Protein AF-A0A5E4PRZ9-F1 (afdb_monomer)

Structure (mmCIF, N/CA/C/O backbone):
data_AF-A0A5E4PRZ9-F1
#
_entry.id   AF-A0A5E4PRZ9-F1
#
loop_
_atom_site.group_PDB
_atom_site.id
_atom_site.type_symbol
_atom_site.label_atom_id
_atom_site.label_alt_id
_atom_site.label_comp_id
_atom_site.label_asym_id
_atom_site.label_entity_id
_atom_site.label_seq_id
_atom_site.pdbx_PDB_ins_code
_atom_site.Cartn_x
_atom_site.Cartn_y
_atom_site.Cartn_z
_atom_site.occupancy
_atom_site.B_iso_or_equiv
_atom_site.auth_seq_id
_atom_site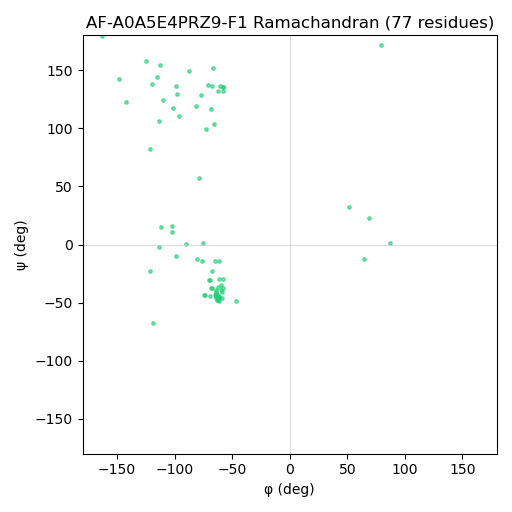.auth_comp_id
_atom_site.auth_asym_id
_atom_site.auth_atom_id
_atom_site.pdbx_PDB_model_num
ATOM 1 N N . MET A 1 1 ? 1.004 -9.407 -5.819 1.00 85.25 1 MET A N 1
ATOM 2 C CA . MET A 1 1 ? 1.504 -8.157 -5.197 1.00 85.25 1 MET A CA 1
ATOM 3 C C . MET A 1 1 ? 0.376 -7.138 -5.196 1.00 85.25 1 MET A C 1
ATOM 5 O O . MET A 1 1 ? -0.176 -6.904 -6.269 1.00 85.25 1 MET A O 1
ATOM 9 N N . PRO A 1 2 ? 0.017 -6.548 -4.044 1.00 89.62 2 PRO A N 1
ATOM 10 C CA . PRO A 1 2 ? -0.997 -5.501 -3.985 1.00 89.62 2 PRO A CA 1
ATOM 11 C C . PRO A 1 2 ? -0.592 -4.280 -4.815 1.00 89.62 2 PRO A C 1
ATOM 13 O O . PRO A 1 2 ? 0.540 -3.806 -4.726 1.00 89.62 2 PRO A O 1
ATOM 16 N N . VAL A 1 3 ? -1.528 -3.719 -5.586 1.00 90.00 3 VAL A N 1
ATOM 17 C CA . VAL A 1 3 ? -1.268 -2.503 -6.382 1.00 90.00 3 VAL A CA 1
ATOM 18 C C . VAL A 1 3 ? -0.816 -1.345 -5.485 1.00 90.00 3 VAL A C 1
ATOM 20 O O . VAL A 1 3 ? 0.097 -0.609 -5.850 1.00 90.00 3 VAL A O 1
ATOM 23 N N . ALA A 1 4 ? -1.392 -1.231 -4.285 1.00 87.38 4 ALA A N 1
ATOM 24 C CA . ALA A 1 4 ? -1.024 -0.223 -3.292 1.00 87.38 4 ALA A CA 1
ATOM 25 C C . ALA A 1 4 ? 0.461 -0.270 -2.876 1.00 87.38 4 ALA A C 1
ATOM 27 O O . ALA A 1 4 ? 1.028 0.772 -2.564 1.00 87.38 4 ALA A O 1
ATOM 28 N N . GLU A 1 5 ? 1.095 -1.444 -2.920 1.00 88.12 5 GLU A N 1
ATOM 29 C CA . GLU A 1 5 ? 2.509 -1.652 -2.560 1.00 88.12 5 GLU A CA 1
ATOM 30 C C . GLU A 1 5 ? 3.432 -1.694 -3.786 1.00 88.12 5 GLU A C 1
ATOM 32 O O . GLU A 1 5 ? 4.649 -1.659 -3.657 1.00 88.12 5 GLU A O 1
ATOM 37 N N . SER A 1 6 ? 2.869 -1.748 -4.995 1.00 90.00 6 SER A N 1
ATOM 38 C CA . SER A 1 6 ? 3.646 -1.866 -6.235 1.00 90.00 6 SER A CA 1
ATOM 39 C C . SER A 1 6 ? 4.325 -0.564 -6.680 1.00 90.00 6 SER A C 1
ATOM 41 O O . SER A 1 6 ? 5.203 -0.580 -7.548 1.00 90.00 6 SER A O 1
ATOM 43 N N . PHE A 1 7 ? 3.932 0.579 -6.111 1.00 88.50 7 PHE A N 1
ATOM 44 C CA . PHE A 1 7 ? 4.540 1.867 -6.432 1.00 88.50 7 PHE A CA 1
ATOM 45 C C . PHE A 1 7 ? 6.021 1.865 -6.045 1.00 88.50 7 PHE A C 1
ATOM 47 O O . PHE A 1 7 ? 6.374 1.485 -4.938 1.00 88.50 7 PHE A O 1
ATOM 54 N N . LYS A 1 8 ? 6.887 2.310 -6.963 1.00 91.06 8 LYS A N 1
ATOM 55 C CA . LYS A 1 8 ? 8.362 2.318 -6.844 1.00 91.06 8 LYS A CA 1
ATOM 56 C C . LYS A 1 8 ? 9.045 0.951 -6.755 1.00 91.06 8 LYS A C 1
ATOM 58 O O . LYS A 1 8 ? 10.241 0.907 -7.027 1.00 91.06 8 LYS A O 1
ATOM 63 N N . PHE A 1 9 ? 8.318 -0.146 -6.537 1.00 93.25 9 PHE A N 1
ATOM 64 C CA . PHE A 1 9 ? 8.876 -1.502 -6.472 1.00 93.25 9 PHE A CA 1
ATOM 65 C C . PHE A 1 9 ? 9.847 -1.812 -7.622 1.00 93.25 9 PHE A C 1
ATOM 67 O O . PHE A 1 9 ? 10.968 -2.261 -7.397 1.00 93.25 9 PHE A O 1
ATOM 74 N N . ALA A 1 10 ? 9.451 -1.519 -8.866 1.00 92.06 10 ALA A N 1
ATOM 75 C CA . ALA A 1 10 ? 10.290 -1.797 -10.031 1.00 92.06 10 ALA A CA 1
ATOM 76 C C . ALA A 1 10 ? 11.617 -1.013 -10.020 1.00 92.06 10 ALA A C 1
ATOM 78 O O . ALA A 1 10 ? 12.655 -1.537 -10.421 1.00 92.06 10 ALA A O 1
ATOM 79 N N . ILE A 1 11 ? 11.587 0.234 -9.542 1.00 93.00 11 ILE A N 1
ATOM 80 C CA . ILE A 1 11 ? 12.765 1.104 -9.441 1.00 93.00 11 ILE A CA 1
ATOM 81 C C . ILE A 1 11 ? 13.662 0.645 -8.293 1.00 93.00 11 ILE A C 1
ATOM 83 O O . ILE A 1 11 ? 14.877 0.570 -8.463 1.00 93.00 11 ILE A O 1
ATOM 87 N N . GLU A 1 12 ? 13.075 0.313 -7.145 1.00 94.94 12 GLU A N 1
ATOM 88 C CA . GLU A 1 12 ? 13.799 -0.159 -5.964 1.00 94.94 12 GLU A CA 1
ATOM 89 C C . GLU A 1 12 ? 14.498 -1.488 -6.246 1.00 94.94 12 GLU A C 1
ATOM 91 O O . GLU A 1 12 ? 15.694 -1.616 -5.994 1.00 94.94 12 GLU A O 1
ATOM 96 N N . LEU A 1 13 ? 13.801 -2.445 -6.866 1.00 94.69 13 LEU A N 1
ATOM 97 C CA . LEU A 1 13 ? 14.386 -3.733 -7.231 1.00 94.69 13 LEU A CA 1
ATOM 98 C C . LEU A 1 13 ? 15.534 -3.567 -8.232 1.00 94.69 13 LEU A C 1
ATOM 100 O O . LEU A 1 13 ? 16.590 -4.180 -8.075 1.00 94.69 13 LEU A O 1
ATOM 104 N N . ARG A 1 14 ? 15.358 -2.708 -9.242 1.00 94.75 14 ARG A N 1
ATOM 105 C CA . ARG A 1 14 ? 16.410 -2.421 -10.223 1.00 94.75 14 ARG A CA 1
ATOM 106 C C . ARG A 1 14 ? 17.620 -1.759 -9.566 1.00 94.75 14 ARG A C 1
ATOM 108 O O . ARG A 1 14 ? 18.746 -2.148 -9.848 1.00 94.75 14 ARG A O 1
ATOM 115 N N . THR A 1 15 ? 17.394 -0.789 -8.683 1.00 95.50 15 THR A N 1
ATOM 116 C CA . THR A 1 15 ? 18.462 -0.082 -7.959 1.00 95.50 15 THR A CA 1
ATOM 117 C C . THR A 1 15 ? 19.236 -1.035 -7.049 1.00 95.50 15 THR A C 1
ATOM 119 O O . THR A 1 15 ? 20.459 -1.090 -7.126 1.00 95.50 15 THR A O 1
ATOM 122 N N . ASN A 1 16 ? 18.534 -1.849 -6.256 1.00 96.44 16 ASN A N 1
ATOM 123 C CA . ASN A 1 16 ? 19.144 -2.778 -5.298 1.00 96.44 16 ASN A CA 1
ATOM 124 C C . ASN A 1 16 ? 19.920 -3.919 -5.963 1.00 96.44 16 ASN A C 1
ATOM 126 O O . ASN A 1 16 ? 20.804 -4.509 -5.349 1.00 96.44 16 ASN A O 1
ATOM 130 N N . THR A 1 17 ? 19.595 -4.238 -7.214 1.00 96.06 17 THR A N 1
ATOM 131 C CA . THR A 1 17 ? 20.271 -5.287 -7.986 1.00 96.06 17 THR A CA 1
ATOM 132 C C . THR A 1 17 ? 21.266 -4.727 -8.998 1.00 96.06 17 THR A C 1
ATOM 134 O O . THR A 1 17 ? 21.723 -5.465 -9.867 1.00 96.06 17 THR A O 1
ATOM 137 N N . SER A 1 18 ? 21.589 -3.429 -8.935 1.00 93.94 18 SER A N 1
ATOM 138 C CA . SER A 1 18 ? 22.455 -2.753 -9.914 1.00 93.94 18 SER A CA 1
ATOM 139 C C . SER A 1 18 ? 22.013 -2.980 -11.369 1.00 93.94 18 SER A C 1
ATOM 141 O O . SER A 1 18 ? 22.829 -3.049 -12.285 1.00 93.94 18 SER A O 1
ATOM 143 N N . GLY A 1 19 ? 20.705 -3.120 -11.593 1.00 91.44 19 GLY A N 1
ATOM 144 C CA . GLY A 1 19 ? 20.109 -3.362 -12.903 1.00 91.44 19 GLY A CA 1
ATOM 145 C C . GLY A 1 19 ? 20.010 -4.825 -13.335 1.00 91.44 19 GLY A C 1
ATOM 146 O O . GLY A 1 19 ? 19.508 -5.065 -14.429 1.00 91.44 19 GLY A O 1
ATOM 147 N N . LEU A 1 20 ? 20.436 -5.790 -12.512 1.00 94.50 20 LEU A N 1
ATOM 148 C CA . LEU A 1 20 ? 20.370 -7.218 -12.854 1.00 94.50 20 LEU A CA 1
ATOM 149 C C . LEU A 1 20 ? 18.933 -7.757 -12.889 1.00 94.50 20 LEU A C 1
ATOM 151 O O . LEU A 1 20 ? 18.640 -8.661 -13.668 1.00 94.50 20 LEU A O 1
ATOM 155 N N . ALA A 1 21 ? 18.030 -7.204 -12.074 1.00 94.12 21 ALA A N 1
ATOM 156 C CA . ALA A 1 21 ? 16.611 -7.537 -12.119 1.00 94.12 21 ALA A CA 1
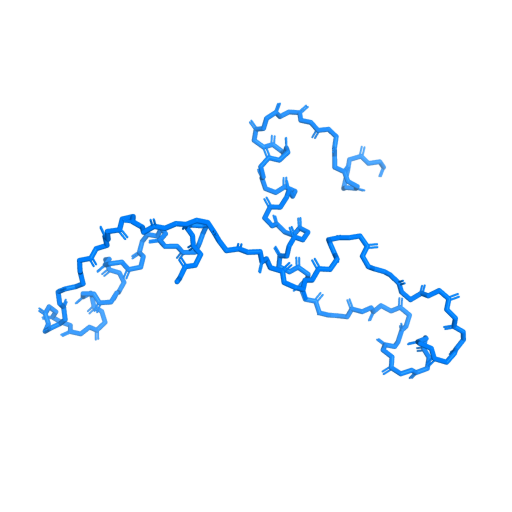ATOM 157 C C . ALA A 1 21 ? 15.817 -6.493 -12.922 1.00 94.12 21 ALA A C 1
ATOM 159 O O . ALA A 1 21 ? 15.879 -5.291 -12.652 1.00 94.12 21 ALA A O 1
ATOM 160 N N . ALA A 1 22 ? 15.016 -6.976 -13.875 1.00 91.75 22 ALA A N 1
ATOM 161 C CA . ALA A 1 22 ? 14.120 -6.173 -14.706 1.00 91.75 22 ALA A CA 1
ATOM 162 C C . ALA A 1 22 ? 12.662 -6.647 -14.533 1.00 91.75 22 ALA A C 1
ATOM 164 O O . ALA A 1 22 ? 12.170 -7.446 -15.329 1.00 91.75 22 ALA A O 1
ATOM 165 N N . PRO A 1 23 ? 11.963 -6.209 -13.471 1.00 92.81 23 PRO A N 1
ATOM 166 C CA . PRO A 1 23 ? 10.587 -6.629 -13.223 1.00 92.81 23 PRO A CA 1
ATOM 167 C C . PRO A 1 23 ? 9.619 -6.013 -14.244 1.00 92.81 23 PRO A C 1
ATOM 169 O O . PRO A 1 23 ? 9.669 -4.812 -14.513 1.00 92.81 23 PRO A O 1
ATOM 172 N N . GLN A 1 24 ? 8.683 -6.820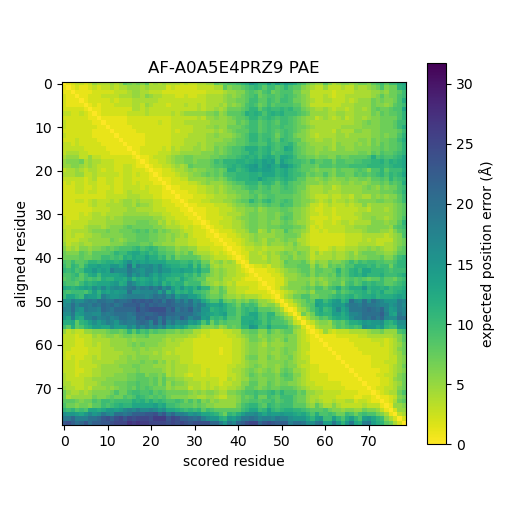 -14.747 1.00 92.31 24 GLN A N 1
ATOM 173 C CA . GLN A 1 24 ? 7.540 -6.362 -15.537 1.00 92.31 24 GLN A CA 1
ATOM 174 C C . GLN A 1 24 ? 6.258 -6.535 -14.721 1.00 92.31 24 GLN A C 1
ATOM 176 O O . GLN A 1 24 ? 5.950 -7.630 -14.256 1.00 92.31 24 GLN A O 1
ATOM 181 N N . LEU A 1 25 ? 5.508 -5.448 -14.542 1.00 92.31 25 LEU A N 1
ATOM 182 C CA . LEU A 1 25 ? 4.246 -5.465 -13.807 1.00 92.31 25 LEU A CA 1
ATOM 183 C C . LEU A 1 25 ? 3.083 -5.474 -14.795 1.00 92.31 25 LEU A C 1
ATOM 185 O O . LEU A 1 25 ? 2.914 -4.535 -15.570 1.00 92.31 25 LEU A O 1
ATOM 189 N N . MET A 1 26 ? 2.285 -6.538 -14.755 1.00 93.88 26 MET A N 1
ATOM 190 C CA . MET A 1 26 ? 1.080 -6.693 -15.564 1.00 93.88 26 MET A CA 1
ATOM 191 C C . MET A 1 26 ? -0.127 -6.854 -14.649 1.00 93.88 26 MET A C 1
ATOM 193 O O . MET A 1 26 ? -0.069 -7.560 -13.641 1.00 93.88 26 MET A O 1
ATOM 197 N N . PHE A 1 27 ? -1.224 -6.190 -15.002 1.00 95.19 27 PHE A N 1
ATOM 198 C CA . PHE A 1 27 ? -2.487 -6.392 -14.307 1.00 95.19 27 PHE A CA 1
ATOM 199 C C . PHE A 1 27 ? -3.010 -7.806 -14.584 1.00 95.19 27 PHE A C 1
ATOM 201 O O . PHE A 1 27 ? -2.975 -8.266 -15.724 1.00 95.19 27 PHE A O 1
ATOM 208 N N . SER A 1 28 ? -3.500 -8.477 -13.542 1.00 95.38 28 SER A N 1
ATOM 209 C CA . SER A 1 28 ? -4.102 -9.808 -13.646 1.00 95.38 28 SER A CA 1
ATOM 210 C C . SER A 1 28 ? -5.561 -9.772 -13.193 1.00 95.38 28 SER A C 1
ATOM 212 O O . SER A 1 28 ? -6.460 -9.920 -14.014 1.00 95.38 28 SER A O 1
ATOM 214 N N . HIS A 1 29 ? -5.800 -9.536 -11.901 1.00 94.75 29 HIS A N 1
ATOM 215 C CA . HIS A 1 29 ? -7.129 -9.503 -11.292 1.00 94.75 29 HIS A CA 1
ATOM 216 C C . HIS A 1 29 ? -7.080 -8.805 -9.924 1.00 94.75 29 HIS A C 1
ATOM 218 O O . HIS A 1 29 ? -6.019 -8.369 -9.469 1.00 94.75 29 HIS A O 1
ATOM 224 N N . TRP A 1 30 ? -8.241 -8.712 -9.274 1.00 94.75 30 TRP A N 1
ATOM 225 C CA . TRP A 1 30 ? -8.364 -8.351 -7.865 1.00 94.75 30 TRP A CA 1
ATOM 226 C C . TRP A 1 30 ? -8.529 -9.609 -7.021 1.00 94.75 30 TRP A C 1
ATOM 228 O O . TRP A 1 30 ? -9.313 -10.486 -7.372 1.00 94.75 30 TRP A O 1
ATOM 238 N N . GLU A 1 31 ? -7.819 -9.662 -5.902 1.00 93.69 31 GLU A N 1
ATOM 239 C CA . GLU A 1 31 ? -7.913 -10.728 -4.910 1.00 93.69 31 GLU A CA 1
ATOM 240 C C . GLU A 1 31 ? -8.458 -10.146 -3.602 1.00 93.69 31 GLU A C 1
ATOM 242 O O . GLU A 1 31 ? -8.168 -8.995 -3.255 1.0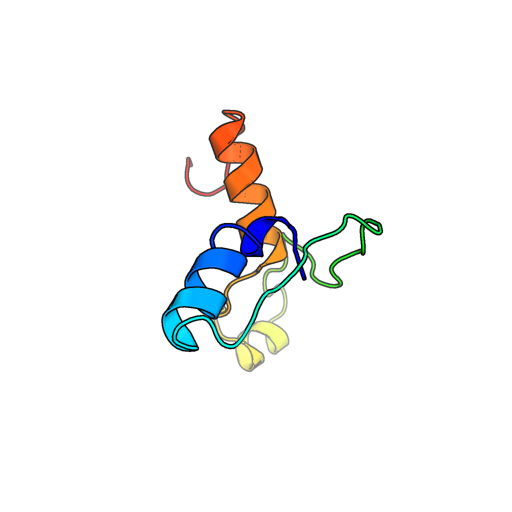0 93.69 31 GLU A O 1
ATOM 247 N N . VAL A 1 32 ? -9.276 -10.926 -2.895 1.00 92.19 32 VAL A N 1
ATOM 248 C CA . VAL A 1 32 ? -9.820 -10.527 -1.595 1.00 92.19 32 VAL A CA 1
ATOM 249 C C . VAL A 1 32 ? -8.734 -10.691 -0.539 1.00 92.19 32 VAL A C 1
ATOM 251 O O . VAL A 1 32 ? -8.125 -11.749 -0.421 1.00 92.19 32 VAL A O 1
ATOM 254 N N . ILE A 1 33 ? -8.507 -9.642 0.247 1.00 89.06 33 ILE A N 1
ATOM 255 C CA . ILE A 1 33 ? -7.646 -9.722 1.426 1.00 89.06 33 ILE A CA 1
ATOM 256 C C . ILE A 1 33 ? -8.483 -10.322 2.557 1.00 89.06 33 ILE A C 1
ATOM 258 O O . ILE A 1 33 ? -9.483 -9.720 2.948 1.00 89.06 33 ILE A O 1
ATOM 262 N N . ASP A 1 34 ? -8.066 -11.470 3.091 1.00 90.31 34 ASP A N 1
ATOM 263 C CA . ASP A 1 34 ? -8.736 -12.150 4.211 1.00 90.31 34 ASP A CA 1
ATOM 264 C C . ASP A 1 34 ? -8.394 -11.495 5.563 1.00 90.31 34 ASP A C 1
ATOM 266 O O . ASP A 1 34 ? -7.780 -12.081 6.451 1.00 90.31 34 ASP A O 1
ATOM 270 N N . ILE A 1 35 ? -8.685 -10.196 5.667 1.00 88.25 35 ILE A N 1
ATOM 271 C CA . ILE A 1 35 ? -8.495 -9.381 6.867 1.00 88.25 35 ILE A CA 1
ATOM 272 C C . ILE A 1 35 ? -9.677 -8.423 6.958 1.00 88.25 35 ILE A C 1
ATOM 274 O O . ILE A 1 35 ? -9.890 -7.612 6.054 1.00 88.25 35 ILE A O 1
ATOM 278 N N . ASP A 1 36 ? -10.407 -8.462 8.072 1.00 87.88 36 ASP A N 1
ATOM 279 C CA . ASP A 1 36 ? -11.439 -7.466 8.352 1.00 87.88 36 ASP A CA 1
ATOM 280 C C . ASP A 1 36 ? -10.781 -6.093 8.617 1.00 87.88 36 ASP A C 1
ATOM 282 O O . ASP A 1 36 ? -10.039 -5.949 9.595 1.00 87.88 36 ASP A O 1
ATOM 286 N N . PRO A 1 37 ? -11.029 -5.058 7.788 1.00 88.06 37 PRO A N 1
ATOM 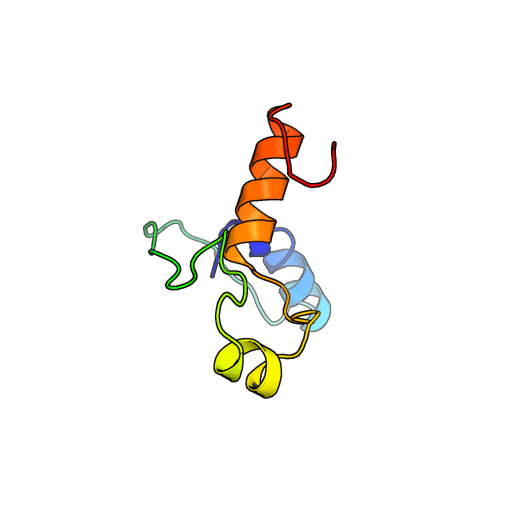287 C CA . PRO A 1 37 ? -10.461 -3.725 7.984 1.00 88.06 37 PRO A CA 1
ATOM 288 C C . PRO A 1 37 ? -10.949 -3.029 9.265 1.00 88.06 37 PRO A C 1
ATOM 290 O O . PRO A 1 37 ? -10.350 -2.039 9.673 1.00 88.06 37 PRO A O 1
ATOM 293 N N . PHE A 1 38 ? -12.011 -3.503 9.915 1.00 85.94 38 PHE A N 1
ATOM 294 C CA . PHE A 1 38 ? -12.537 -2.927 11.157 1.00 85.94 38 PHE A CA 1
ATOM 295 C C . PHE A 1 38 ? -12.350 -3.841 12.369 1.00 85.94 38 PHE A C 1
ATOM 297 O O . PHE A 1 38 ? -12.963 -3.604 13.415 1.00 85.94 38 PHE A O 1
ATOM 304 N N . TRP A 1 39 ? -11.496 -4.861 12.245 1.00 84.06 39 TRP A N 1
ATOM 305 C CA . TRP A 1 39 ? -11.222 -5.775 13.340 1.00 84.06 39 TRP A CA 1
ATOM 306 C C . TRP A 1 39 ? -10.703 -5.025 14.571 1.00 84.06 39 TRP A C 1
ATOM 308 O O . TRP A 1 39 ? -9.792 -4.197 14.491 1.00 84.06 39 TRP A O 1
ATOM 318 N N . ARG A 1 40 ? -11.300 -5.344 15.716 1.00 79.00 40 ARG A N 1
ATOM 319 C CA . ARG A 1 40 ? -10.908 -4.890 17.049 1.00 79.00 40 ARG A CA 1
ATOM 320 C C . ARG A 1 40 ? -11.246 -6.000 18.046 1.00 79.00 40 ARG A C 1
ATOM 322 O O . ARG A 1 40 ? -12.295 -6.628 17.858 1.00 79.00 40 ARG A O 1
ATOM 329 N N . PRO A 1 41 ? -10.420 -6.236 19.080 1.00 80.81 41 PRO A N 1
ATOM 330 C CA . PRO A 1 41 ? -10.764 -7.182 20.135 1.00 80.81 41 PRO A CA 1
ATOM 331 C C . PRO A 1 41 ? -12.085 -6.754 20.782 1.00 80.81 41 PRO A C 1
ATOM 333 O O . PRO A 1 41 ? -12.322 -5.564 21.006 1.00 80.81 41 PRO A O 1
ATOM 336 N N . ARG A 1 42 ? -12.986 -7.712 21.005 1.00 81.12 42 ARG A N 1
ATOM 337 C CA . ARG A 1 42 ? -14.297 -7.477 21.630 1.00 81.12 42 ARG A CA 1
ATOM 338 C C . ARG A 1 42 ? -14.494 -8.295 22.896 1.00 81.12 42 ARG A C 1
ATOM 340 O O . ARG A 1 42 ? -15.326 -7.910 23.712 1.00 81.12 42 ARG A O 1
ATOM 347 N N . THR A 1 43 ? -13.771 -9.400 23.055 1.00 84.88 43 THR A N 1
ATOM 348 C CA . THR A 1 43 ? -13.896 -10.281 24.222 1.00 84.88 43 THR A CA 1
ATOM 349 C C . THR A 1 43 ? -12.641 -10.264 25.088 1.00 84.88 43 THR A C 1
ATOM 351 O O . THR A 1 43 ? -11.543 -9.980 24.614 1.00 84.88 43 THR A O 1
ATOM 354 N N . GLU A 1 44 ? -12.810 -10.578 26.371 1.00 81.31 44 GLU A N 1
ATOM 355 C CA . GLU A 1 44 ? -11.738 -10.578 27.376 1.00 81.31 44 GLU A CA 1
ATOM 356 C C . GLU A 1 44 ? -10.594 -11.544 27.015 1.00 81.31 44 GLU A C 1
ATOM 358 O O . GLU A 1 44 ? -9.421 -11.231 27.213 1.00 81.31 44 GLU A O 1
ATOM 363 N N . GLU A 1 45 ? -10.926 -12.674 26.386 1.00 82.25 45 GLU A N 1
ATOM 364 C CA . GLU A 1 45 ? -9.964 -13.655 25.870 1.00 82.25 45 GLU A CA 1
ATOM 365 C C . GLU A 1 45 ? -9.107 -13.076 24.733 1.00 82.25 45 GLU A C 1
ATOM 367 O O . GLU A 1 45 ? -7.887 -13.239 24.717 1.00 82.25 45 GLU A O 1
ATOM 372 N N . GLU A 1 46 ? -9.728 -12.347 23.800 1.00 79.88 46 GLU A N 1
ATOM 373 C CA . GLU A 1 46 ? -9.036 -11.681 22.689 1.00 79.88 46 GLU A CA 1
ATOM 374 C C . GLU A 1 46 ? -8.133 -10.544 23.189 1.00 79.88 46 GLU A C 1
ATOM 376 O O . GLU A 1 46 ? -7.028 -10.358 22.678 1.00 79.88 46 GLU A O 1
ATOM 381 N N . TYR A 1 47 ? -8.573 -9.811 24.217 1.00 77.62 47 TYR A N 1
ATOM 382 C CA . TYR A 1 47 ? -7.759 -8.798 24.890 1.00 77.62 47 TYR A CA 1
ATOM 383 C C . TYR A 1 47 ? -6.542 -9.404 25.591 1.00 77.62 47 TYR A C 1
ATOM 385 O O . TYR A 1 47 ? -5.461 -8.822 25.540 1.00 77.62 47 TYR A O 1
ATOM 393 N N . LEU A 1 48 ? -6.683 -10.575 26.216 1.00 80.06 48 LEU A N 1
ATOM 394 C CA . LEU A 1 48 ? -5.555 -11.270 26.838 1.00 80.06 48 LEU A CA 1
ATOM 395 C C . LEU A 1 48 ? -4.559 -11.787 25.788 1.00 80.06 48 LEU A C 1
ATOM 397 O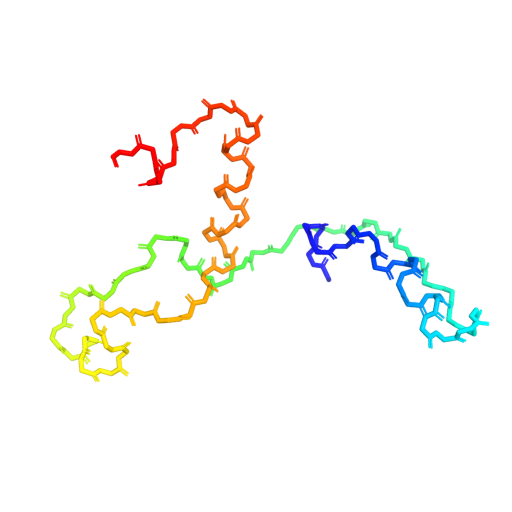 O . LEU A 1 48 ? -3.350 -11.730 26.004 1.00 80.06 48 LEU A O 1
ATOM 401 N N . HIS A 1 49 ? -5.060 -12.266 24.647 1.00 77.50 49 HIS A N 1
ATOM 402 C CA . HIS A 1 49 ? -4.238 -12.807 23.564 1.00 77.50 49 HIS A CA 1
ATOM 403 C C . HIS A 1 49 ? -3.490 -11.741 22.757 1.00 77.50 49 HIS A C 1
ATOM 405 O O . HIS A 1 49 ? -2.324 -11.944 22.414 1.00 77.50 49 HIS A O 1
ATOM 411 N N . TRP A 1 50 ? -4.151 -10.634 22.418 1.00 69.81 50 TRP A N 1
ATOM 412 C CA . TRP A 1 50 ? -3.613 -9.614 21.508 1.00 69.81 50 TRP A CA 1
ATOM 413 C C . TRP A 1 50 ? -3.332 -8.263 22.169 1.00 69.81 50 TRP A C 1
ATOM 415 O O . TRP A 1 50 ? -2.805 -7.368 21.508 1.00 69.81 50 TRP A O 1
ATOM 425 N N . GLY A 1 51 ? -3.634 -8.124 23.460 1.00 68.88 51 GLY A N 1
ATOM 426 C CA . GLY A 1 51 ? -3.482 -6.886 24.216 1.00 68.88 51 GLY A CA 1
ATOM 427 C C . GLY A 1 51 ? -4.608 -5.873 23.975 1.00 68.88 51 GLY A C 1
ATOM 428 O O . GLY A 1 51 ? -5.453 -6.015 23.094 1.00 68.88 51 GLY A O 1
ATOM 429 N N . GLU A 1 52 ? -4.602 -4.803 24.775 1.00 59.56 52 GLU A N 1
ATOM 430 C CA . GLU A 1 52 ? -5.536 -3.669 24.661 1.00 59.56 52 GLU A CA 1
ATOM 431 C C . GLU A 1 52 ? -5.274 -2.819 23.406 1.00 59.56 52 GLU A C 1
ATOM 433 O O . GLU A 1 52 ? -6.191 -2.265 22.797 1.00 59.56 52 GLU A O 1
ATOM 438 N N . LYS A 1 53 ? -4.007 -2.760 22.984 1.00 56.22 53 LYS A N 1
ATOM 439 C CA . LYS A 1 53 ? -3.569 -2.171 21.723 1.00 56.22 53 LYS A CA 1
ATOM 440 C C . LYS A 1 53 ? -3.021 -3.286 20.861 1.00 56.22 53 LYS A C 1
ATO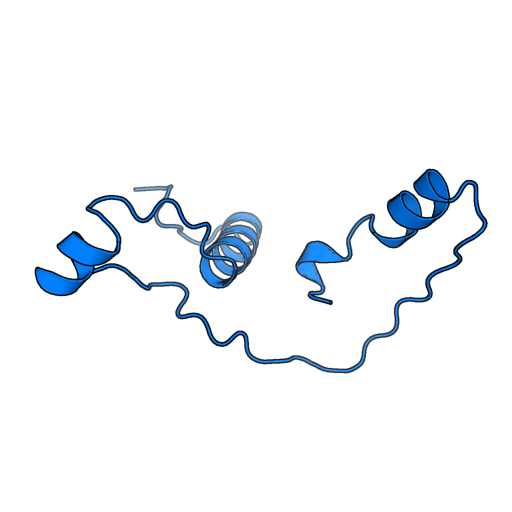M 442 O O . LYS A 1 53 ? -1.930 -3.792 21.098 1.00 56.22 53 LYS A O 1
ATOM 447 N N . TRP A 1 54 ? -3.787 -3.661 19.852 1.00 57.88 54 TRP A N 1
ATOM 448 C CA . TRP A 1 54 ? -3.254 -4.485 18.789 1.00 57.88 54 TRP A CA 1
ATOM 449 C C . TRP A 1 54 ? -2.197 -3.666 18.033 1.00 57.88 54 TRP A C 1
ATOM 451 O O . TRP A 1 54 ? -2.535 -2.769 17.265 1.00 57.88 54 TRP A O 1
ATOM 461 N N . ASP A 1 55 ? -0.918 -3.956 18.279 1.00 58.06 55 ASP A N 1
ATOM 462 C CA . ASP A 1 55 ? 0.230 -3.290 17.636 1.00 58.06 55 ASP A CA 1
ATOM 463 C C . ASP A 1 55 ? 0.454 -3.743 16.179 1.00 58.06 55 ASP A C 1
ATOM 465 O O . ASP A 1 55 ? 1.391 -3.309 15.503 1.00 58.06 55 ASP A O 1
ATOM 469 N N . GLY A 1 56 ? -0.401 -4.629 15.662 1.00 64.06 56 GLY A N 1
ATOM 470 C CA . GLY A 1 56 ? -0.386 -4.982 14.252 1.00 64.06 56 GLY A CA 1
ATOM 471 C C . GLY A 1 56 ? -0.802 -3.798 13.374 1.00 64.06 56 GLY A C 1
ATOM 472 O O . GLY A 1 56 ? -1.559 -2.914 13.765 1.00 64.06 56 GLY A O 1
ATOM 473 N N . VAL A 1 57 ? -0.314 -3.767 12.135 1.00 69.69 57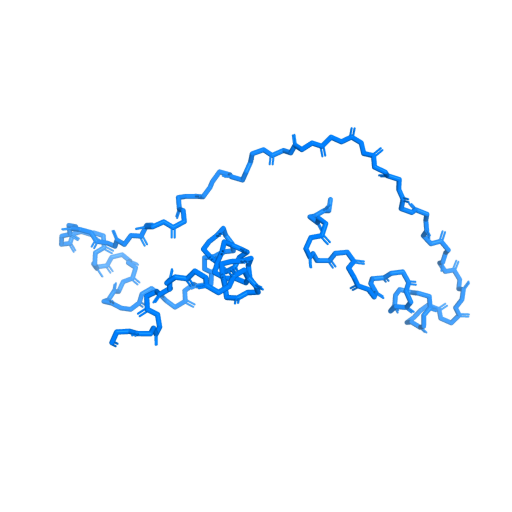 VAL A N 1
ATO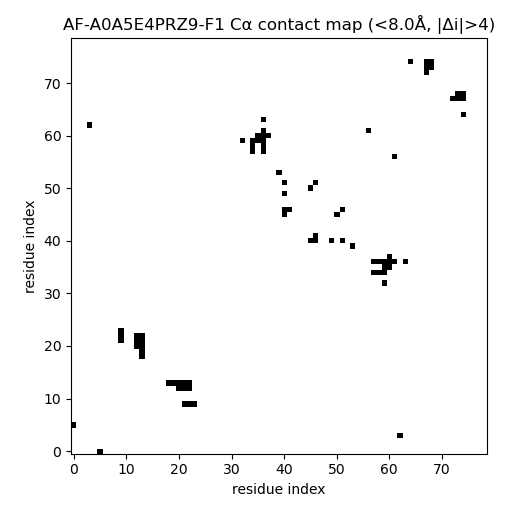M 474 C CA . VAL A 1 57 ? -0.808 -2.821 11.127 1.00 69.69 57 VAL A CA 1
ATOM 475 C C . VAL A 1 57 ? -1.847 -3.548 10.287 1.00 69.69 57 VAL A C 1
ATOM 477 O O . VAL A 1 57 ? -1.511 -4.452 9.520 1.00 69.69 57 VAL A O 1
ATOM 480 N N . ASN A 1 58 ? -3.121 -3.168 10.418 1.00 85.75 58 ASN A N 1
ATOM 481 C CA . ASN A 1 58 ? -4.200 -3.766 9.633 1.00 85.75 58 ASN A CA 1
ATOM 482 C C . ASN A 1 58 ? -4.059 -3.242 8.209 1.00 85.75 58 ASN A C 1
ATOM 484 O O . ASN A 1 58 ? -4.433 -2.109 7.908 1.00 85.75 58 ASN A O 1
ATOM 488 N N . ARG A 1 59 ? -3.464 -4.060 7.337 1.00 87.88 59 ARG A N 1
ATOM 489 C CA . ARG A 1 59 ? -3.173 -3.674 5.953 1.00 87.88 59 ARG A CA 1
ATOM 490 C C . ARG A 1 59 ? -4.446 -3.315 5.191 1.00 87.88 59 ARG A C 1
ATOM 492 O O . ARG A 1 59 ? -4.446 -2.326 4.461 1.00 87.88 59 ARG A O 1
ATOM 499 N N . ALA A 1 60 ? -5.539 -4.049 5.416 1.00 89.94 60 ALA A N 1
ATOM 500 C CA . ALA A 1 60 ? -6.831 -3.753 4.803 1.00 89.94 60 ALA A CA 1
ATOM 501 C C . ALA A 1 60 ? -7.353 -2.374 5.244 1.00 89.94 60 ALA A C 1
ATOM 503 O O . ALA A 1 60 ? -7.726 -1.553 4.400 1.00 89.94 60 ALA A O 1
ATOM 504 N N . LYS A 1 61 ? -7.284 -2.071 6.548 1.00 89.75 61 LYS A N 1
ATOM 505 C CA . LYS A 1 61 ? -7.634 -0.752 7.097 1.00 89.75 61 LYS A CA 1
ATOM 506 C C . LYS A 1 61 ? -6.749 0.359 6.541 1.00 89.75 61 LYS A C 1
ATOM 508 O O . LYS A 1 61 ? -7.260 1.387 6.111 1.00 89.75 61 LYS A O 1
ATOM 513 N N . ALA A 1 62 ? -5.437 0.140 6.487 1.00 89.12 62 ALA A N 1
ATOM 514 C CA . ALA A 1 62 ? -4.478 1.119 5.986 1.00 89.12 62 ALA A CA 1
ATOM 515 C C . ALA A 1 62 ? -4.733 1.475 4.513 1.00 89.12 62 ALA A C 1
ATOM 517 O O . ALA A 1 62 ? -4.752 2.657 4.160 1.00 89.12 62 ALA A O 1
ATOM 518 N N . TYR A 1 63 ? -4.983 0.480 3.654 1.00 90.56 63 TYR A N 1
ATOM 519 C CA . TYR A 1 63 ? -5.340 0.729 2.255 1.00 90.56 63 TYR A CA 1
ATOM 520 C C . TYR A 1 63 ? -6.670 1.474 2.129 1.00 90.56 63 TYR A C 1
ATOM 522 O O . TYR A 1 63 ? -6.774 2.419 1.344 1.00 90.56 63 TYR A O 1
ATOM 530 N N . MET A 1 64 ? -7.677 1.083 2.915 1.00 90.38 64 MET A N 1
ATOM 531 C CA . MET A 1 64 ? -8.978 1.746 2.920 1.00 90.38 64 MET A CA 1
ATOM 532 C C . MET A 1 64 ? -8.853 3.214 3.347 1.00 90.38 64 MET A C 1
ATOM 534 O O . MET A 1 64 ? -9.347 4.099 2.646 1.00 90.38 64 MET A O 1
ATOM 538 N N . ASP A 1 65 ? -8.158 3.490 4.449 1.00 90.88 65 ASP A N 1
ATOM 539 C CA . ASP A 1 65 ? -7.971 4.843 4.973 1.00 90.88 65 ASP A CA 1
ATOM 540 C C . ASP A 1 65 ? -7.177 5.718 3.996 1.00 90.88 65 ASP A C 1
ATOM 542 O O . ASP A 1 65 ? -7.562 6.858 3.746 1.00 90.88 65 ASP A O 1
ATOM 546 N N . ALA A 1 66 ? -6.125 5.186 3.362 1.00 89.19 66 ALA A N 1
ATOM 547 C CA . ALA A 1 66 ? -5.367 5.914 2.343 1.00 89.19 66 ALA A CA 1
ATOM 548 C C . ALA A 1 66 ? -6.253 6.349 1.160 1.00 89.19 66 ALA A C 1
ATOM 550 O O . ALA A 1 66 ? -6.151 7.480 0.670 1.00 89.19 66 ALA A O 1
ATOM 551 N N . VAL A 1 67 ? -7.163 5.477 0.710 1.00 89.75 67 VAL A N 1
ATOM 552 C CA . VAL A 1 67 ? -8.117 5.803 -0.358 1.00 89.75 67 VAL A CA 1
ATOM 553 C C . VAL A 1 67 ? -9.143 6.832 0.112 1.00 89.75 67 VAL A C 1
ATOM 555 O O . VAL A 1 67 ? -9.412 7.781 -0.627 1.00 89.75 67 VAL A O 1
ATOM 558 N N . ARG A 1 68 ? -9.692 6.674 1.322 1.00 92.00 68 ARG A N 1
ATOM 559 C CA . ARG A 1 68 ? -10.697 7.580 1.899 1.00 92.00 68 ARG A CA 1
ATOM 560 C C . ARG A 1 68 ? -10.145 8.988 2.088 1.00 92.00 68 ARG A C 1
ATOM 562 O O . ARG A 1 68 ? -10.756 9.926 1.583 1.00 92.00 68 ARG A O 1
ATOM 569 N N . THR A 1 69 ? -8.957 9.128 2.672 1.00 91.62 69 THR A N 1
ATOM 570 C CA . THR A 1 69 ? -8.282 10.423 2.852 1.00 91.62 69 THR A CA 1
ATOM 571 C C . THR A 1 69 ? -8.047 11.124 1.515 1.00 91.62 69 THR A C 1
ATOM 573 O O . THR A 1 69 ? -8.402 12.288 1.356 1.00 91.62 69 THR A O 1
ATOM 576 N N . ARG A 1 70 ? -7.549 10.409 0.495 1.00 88.25 70 ARG A N 1
ATOM 577 C CA . ARG A 1 70 ? -7.366 10.972 -0.857 1.00 88.25 70 ARG A CA 1
ATOM 578 C C . ARG A 1 70 ? -8.683 11.425 -1.498 1.00 88.25 70 ARG A C 1
ATOM 580 O O . ARG A 1 70 ? -8.684 12.317 -2.339 1.00 88.25 70 ARG A O 1
ATOM 587 N N . LYS A 1 71 ? -9.795 10.775 -1.154 1.00 91.88 71 LYS A N 1
ATOM 588 C CA . LYS A 1 71 ? -11.136 11.105 -1.652 1.00 91.88 71 LYS A CA 1
ATOM 589 C C . LYS A 1 71 ? -11.874 12.124 -0.776 1.00 91.88 71 LYS A C 1
ATOM 591 O O . LYS A 1 71 ? -13.002 12.460 -1.112 1.00 91.88 71 LYS A O 1
ATOM 596 N N . GLY A 1 72 ? -11.260 12.615 0.304 1.00 91.19 72 GLY A N 1
ATOM 597 C CA . GLY A 1 72 ? -11.897 13.542 1.243 1.00 91.19 72 GLY A CA 1
ATOM 598 C C . GLY A 1 72 ? -13.019 12.907 2.070 1.00 91.19 72 GLY A C 1
ATOM 599 O O . GLY A 1 72 ? -13.910 13.606 2.539 1.00 91.19 72 GLY A O 1
ATOM 600 N N . LEU A 1 73 ? -13.012 11.581 2.221 1.00 91.25 73 LEU A N 1
ATOM 601 C CA . LEU A 1 73 ? -13.976 10.854 3.043 1.00 91.25 73 LEU A CA 1
ATOM 602 C C . LEU A 1 73 ? -13.486 10.781 4.494 1.00 91.25 73 LEU A C 1
ATOM 604 O O . LEU A 1 73 ? -12.286 10.684 4.745 1.00 91.25 73 LEU A O 1
ATOM 608 N N . SER A 1 74 ? -14.425 10.755 5.441 1.00 87.19 74 SER A N 1
ATOM 609 C CA . SER A 1 74 ? -14.123 10.606 6.870 1.00 87.19 74 SER A CA 1
ATOM 610 C C . SER A 1 74 ? -13.339 9.318 7.149 1.00 87.19 74 SER A C 1
ATOM 612 O O . SER A 1 74 ? -13.671 8.248 6.623 1.00 87.19 74 SER A O 1
ATOM 614 N N . THR A 1 75 ? -12.308 9.429 7.980 1.00 85.56 75 THR A N 1
ATOM 615 C CA . THR A 1 75 ? -11.531 8.323 8.548 1.00 85.56 75 THR A CA 1
ATOM 616 C C . THR A 1 75 ? -11.541 8.444 10.071 1.00 85.56 75 THR A C 1
ATOM 618 O O . THR A 1 75 ? -11.730 9.540 10.597 1.00 85.56 75 THR A O 1
ATOM 621 N N . ASP A 1 76 ? -11.293 7.341 10.782 1.00 75.56 76 ASP A N 1
ATOM 622 C CA . ASP A 1 76 ? -11.318 7.302 12.258 1.00 75.56 76 ASP A CA 1
ATOM 623 C C . ASP A 1 76 ? -10.274 8.233 12.907 1.00 75.56 76 ASP A C 1
ATOM 625 O O . ASP A 1 76 ? -10.347 8.518 14.094 1.00 75.56 76 ASP A O 1
ATOM 629 N N . LYS A 1 77 ? -9.306 8.731 12.126 1.00 66.44 77 LYS A N 1
ATOM 630 C CA . LYS A 1 77 ? -8.274 9.684 12.564 1.00 66.44 77 LYS A CA 1
ATOM 631 C C . LYS A 1 77 ? -8.752 11.142 12.615 1.00 66.44 77 LYS A C 1
ATOM 633 O O . LYS A 1 77 ? -8.017 11.984 13.114 1.00 66.44 77 LYS A O 1
ATOM 638 N N . HIS A 1 78 ? -9.918 11.451 12.043 1.00 53.12 78 HIS A N 1
ATOM 639 C CA . HIS A 1 78 ? -10.470 12.809 11.944 1.00 53.12 78 HIS A CA 1
ATOM 640 C C . HIS A 1 78 ? -11.592 13.104 12.963 1.00 53.12 78 HIS A C 1
ATOM 642 O O . HIS A 1 78 ? -12.322 14.078 12.775 1.00 53.12 78 HIS A O 1
ATOM 648 N N . LEU A 1 79 ? -11.735 12.287 14.014 1.00 43.09 79 LEU A N 1
ATOM 649 C CA . LEU A 1 79 ? -12.662 12.504 15.135 1.00 43.09 79 LEU A CA 1
ATOM 650 C C . LEU A 1 79 ? -11.913 12.901 16.408 1.00 43.09 79 LEU A C 1
ATOM 652 O O . LEU A 1 79 ? -10.844 12.302 16.663 1.00 43.09 79 LEU A O 1
#

Organism: NCBI:txid189913

Foldseek 3Di:
DDPVPCPCVQVVVCVVVVNPDHDDDDDDDDDDDPFDLPDDDDDPVSCVVQNNDNPDDRVVVVVVVVVCVVVVHDDPVVD

Sequence (79 aa):
MPVAESFKFAIELRTNTSGLAAPQLMFSHWEVIDIDPFWRPRTEEEYLHWGEKWDGVNRAKAYMDAVRTRKGLSTDKHL

InterPro domains:
  IPR035647 EF-G domain III/V-like [SSF54980] (1-69)

Mean predicted aligned error: 6.79 Å

pLDDT: mean 85.27, std 11.34, range [43.09, 96.44]

Secondary structure (DSSP, 8-state):
--HHHHTTHHHHHHHHTTT--------------SS-TT----SHHHHHHH-SS--S--HHHHHHHHHHHHTT---GGG-

Radius of gyration: 17.5 Å; Cα contacts (8 Å, |Δi|>4): 41; chains: 1; bounding box: 37×27×43 Å

Solvent-accessible surface area (backbone atoms only — not comparable to full-atom values): 5295 Å² total; per-residue (Å²): 131,60,73,89,67,50,68,62,44,59,58,52,49,18,61,79,45,78,57,76,46,81,76,81,90,74,93,85,81,89,79,88,72,98,54,71,54,80,73,69,76,86,47,75,67,46,31,71,74,50,42,94,65,64,86,70,80,57,62,53,30,51,55,50,46,55,53,29,55,76,69,73,42,90,50,88,85,78,114